Protein AF-I0KEJ0-F1 (afdb_monomer)

Foldseek 3Di:
DDDDDDDPDCPDDDDPPPPPDWLKDFQQDDPVSQVVSQVVLCVPLVKGKDKDQPDADPVRGGQKIKIWIADVVVRDTLDMDIGNQFGMWTDDSRDIDTDGDDDD

Nearest PDB structures (foldseek):
  1i1i-assembly1_P  TM=5.729E-01  e=3.639E+00  Rattus norvegicus
  2iay-assembly1_A  TM=4.997E-01  e=2.826E+00  Lactiplantibacillus plantarum
  4fxy-assembly2_Q  TM=4.838E-01  e=3.011E+00  Rattus norvegicus
  3hw2-assembly1_A  TM=3.149E-01  e=1.502E+00  Salmonella enterica subsp. enterica serovar Typhimurium str. LT2
  2o3e-assembly1_A  TM=4.723E-01  e=3.877E+00  Rattus norvegicus

Solvent-accessible surface area (backbone atoms only — not comparable to full-atom values): 6370 Å² total; per-residue (Å²): 136,88,80,84,84,82,77,82,80,78,82,74,71,83,81,78,74,69,80,76,71,78,50,68,48,46,24,77,53,47,76,65,52,50,55,51,48,34,52,47,39,32,72,73,53,74,34,48,49,51,78,47,76,79,40,58,49,98,84,60,28,36,29,22,38,36,38,38,31,35,38,77,94,73,79,40,76,70,46,72,53,72,41,75,48,36,29,37,36,41,53,56,82,83,51,77,48,77,42,61,58,73,88,126

Secondary structure (DSSP, 8-state):
----------------------EEEETT--HHHHHHHHHHHHHHHS-EEEEEEEEE-TT--EEEEEEEEEEGGGTEEEEEEEESSEEEEEE-SS-EEEEES---

Organism: NCBI:txid1166018

pLDDT: mean 83.43, std 18.11, range [39.88, 97.75]

Radius of gyration: 21.54 Å; Cα contacts (8 Å, |Δi|>4): 166; chains: 1; bounding box: 63×66×34 Å

Sequence (104 aa):
MKKGFFVPLLLGASLLCGFDQPIKIVRTSTDADIRAAEKKVIRRYKNKVVITVFNRNAQQEITTIKAQRYYPAENRIGGSCKSDNFGEMVIGAASFSIKDYGEN

Mean predicted aligned error: 9.96 Å

Structure (mmCIF, N/CA/C/O backbone):
data_AF-I0KEJ0-F1
#
_entry.id   AF-I0KEJ0-F1
#
loop_
_atom_site.group_PDB
_atom_site.id
_atom_site.type_symbol
_atom_site.label_atom_id
_atom_site.label_alt_id
_atom_site.label_comp_id
_atom_site.label_asym_id
_atom_site.label_entity_id
_atom_site.label_seq_id
_atom_site.pdbx_PDB_ins_code
_atom_site.Cartn_x
_atom_site.Cartn_y
_atom_site.Cartn_z
_atom_site.occupancy
_atom_site.B_iso_or_equiv
_atom_site.auth_seq_id
_atom_site.auth_comp_id
_atom_site.auth_asym_id
_atom_site.auth_atom_id
_atom_site.pdbx_PDB_model_num
ATOM 1 N N . MET A 1 1 ? 38.306 -56.387 -13.652 1.00 42.16 1 MET A N 1
ATOM 2 C CA . MET A 1 1 ? 38.543 -54.993 -13.209 1.00 42.16 1 MET A CA 1
ATOM 3 C C . MET A 1 1 ? 37.276 -54.189 -13.463 1.00 42.16 1 MET A C 1
ATOM 5 O O . MET A 1 1 ? 36.765 -54.216 -14.574 1.00 42.16 1 MET A O 1
ATOM 9 N N . LYS A 1 2 ? 36.721 -53.585 -12.406 1.00 44.06 2 LYS A N 1
ATOM 10 C CA . LYS A 1 2 ? 35.429 -52.881 -12.378 1.00 44.06 2 LYS A CA 1
ATOM 11 C C . LYS A 1 2 ? 35.559 -51.496 -13.027 1.00 44.06 2 LYS A C 1
ATOM 13 O O . LYS A 1 2 ? 36.457 -50.750 -12.654 1.00 44.06 2 LYS A O 1
ATOM 18 N N . LYS A 1 3 ? 34.643 -51.126 -13.925 1.00 49.88 3 LYS A N 1
ATOM 19 C CA . LYS A 1 3 ? 34.374 -49.723 -14.279 1.00 49.88 3 LYS A CA 1
ATOM 20 C C . LYS A 1 3 ? 32.910 -49.452 -13.955 1.00 49.88 3 LYS A C 1
ATOM 22 O O . LYS A 1 3 ? 32.021 -49.857 -14.694 1.00 49.88 3 LYS A O 1
ATOM 27 N N . GLY A 1 4 ? 32.683 -48.876 -12.776 1.00 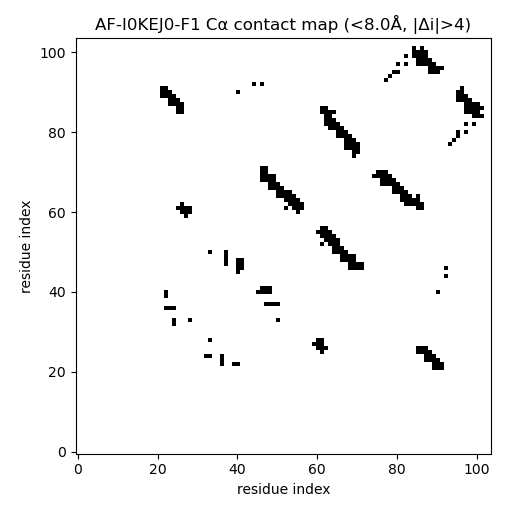47.81 4 GLY A N 1
ATOM 28 C CA . GLY A 1 4 ? 31.367 -48.425 -12.344 1.00 47.81 4 GLY A CA 1
ATOM 29 C C . GLY A 1 4 ? 30.965 -47.206 -13.163 1.00 47.81 4 GLY A C 1
ATOM 30 O O . GLY A 1 4 ? 31.695 -46.219 -13.197 1.00 47.81 4 GLY A O 1
ATOM 31 N N . PHE A 1 5 ? 29.826 -47.293 -13.838 1.00 50.03 5 PHE A N 1
ATOM 32 C CA . PHE A 1 5 ? 29.206 -46.159 -14.504 1.00 50.03 5 PHE A CA 1
ATOM 33 C C . PHE A 1 5 ? 28.240 -45.523 -13.500 1.00 50.03 5 PHE A C 1
ATOM 35 O O . PHE A 1 5 ? 27.135 -46.010 -13.279 1.00 50.03 5 PHE A O 1
ATOM 42 N N . PHE A 1 6 ? 28.720 -44.499 -12.798 1.00 54.81 6 PHE A N 1
ATOM 43 C CA . PHE A 1 6 ? 27.932 -43.706 -11.859 1.00 54.81 6 PHE A CA 1
ATOM 44 C C . PHE A 1 6 ? 27.149 -42.676 -12.685 1.00 54.81 6 PHE A C 1
ATOM 46 O O . PHE A 1 6 ? 27.728 -41.706 -13.167 1.00 54.81 6 PHE A O 1
ATOM 53 N N . VAL A 1 7 ? 25.854 -42.904 -12.911 1.00 54.56 7 VAL A N 1
ATOM 54 C CA . VAL A 1 7 ? 24.966 -41.888 -13.499 1.00 54.56 7 VAL A CA 1
ATOM 55 C C . VAL A 1 7 ? 24.481 -40.999 -12.354 1.00 54.56 7 VAL A C 1
ATOM 57 O O . VAL A 1 7 ? 23.781 -41.505 -11.474 1.00 54.56 7 VAL A O 1
ATOM 60 N N . PRO A 1 8 ? 24.833 -39.702 -12.303 1.00 56.00 8 PRO A N 1
ATOM 61 C CA . PRO A 1 8 ? 24.241 -38.816 -11.323 1.00 56.00 8 PRO A CA 1
ATOM 62 C C . PRO A 1 8 ? 22.778 -38.571 -11.699 1.00 56.00 8 PRO A C 1
ATOM 64 O O . PRO A 1 8 ? 22.441 -38.083 -12.776 1.00 56.00 8 PRO A O 1
ATOM 67 N N . LEU A 1 9 ? 21.926 -38.957 -10.759 1.00 49.78 9 LEU A N 1
ATOM 68 C CA . LEU A 1 9 ? 20.506 -38.681 -10.649 1.00 49.78 9 LEU A CA 1
ATOM 69 C C . LEU A 1 9 ? 20.260 -37.163 -10.778 1.00 49.78 9 LEU A C 1
ATOM 71 O O . LEU A 1 9 ? 20.390 -36.417 -9.809 1.00 49.78 9 LEU A O 1
ATOM 75 N N . LEU A 1 10 ? 19.920 -36.690 -11.978 1.00 52.19 10 LEU A N 1
ATOM 76 C CA . LEU A 1 10 ? 19.415 -35.333 -12.199 1.00 52.19 10 LEU A CA 1
ATOM 77 C C . LEU A 1 10 ? 17.977 -35.241 -11.660 1.00 52.19 10 LEU A C 1
ATOM 79 O O . LEU A 1 10 ? 17.009 -35.267 -12.416 1.00 52.19 10 LEU A O 1
ATOM 83 N N . LEU A 1 11 ? 17.831 -35.113 -10.337 1.00 52.19 11 LEU A N 1
ATOM 84 C CA . LEU A 1 11 ? 16.637 -34.522 -9.726 1.00 52.19 11 LEU A CA 1
ATOM 85 C C . LEU A 1 11 ? 16.699 -33.006 -9.969 1.00 52.19 11 LEU A C 1
ATOM 87 O O . LEU A 1 11 ? 17.099 -32.211 -9.119 1.00 52.19 11 LEU A O 1
ATOM 91 N N . GLY A 1 12 ? 16.387 -32.620 -11.205 1.00 52.69 12 GLY A N 1
ATOM 92 C CA . GLY A 1 12 ? 16.318 -31.234 -11.636 1.00 52.69 12 GLY A CA 1
ATOM 93 C C . GLY A 1 12 ? 15.137 -30.528 -10.982 1.00 52.69 12 GLY A C 1
ATOM 94 O O . GLY A 1 12 ? 13.997 -30.744 -11.373 1.00 52.69 12 GLY A O 1
ATOM 95 N N . ALA A 1 13 ? 15.460 -29.696 -9.993 1.00 53.56 13 ALA A N 1
ATOM 96 C CA . ALA A 1 13 ? 14.716 -28.529 -9.531 1.00 53.56 13 ALA A CA 1
ATOM 97 C C . ALA A 1 13 ? 13.195 -28.711 -9.403 1.00 53.56 13 ALA A C 1
ATOM 99 O O . ALA A 1 13 ? 12.411 -28.402 -10.299 1.00 53.56 13 ALA A O 1
ATOM 100 N N . SER A 1 14 ? 12.784 -29.110 -8.201 1.00 50.41 14 SER A N 1
ATOM 101 C CA . SER A 1 14 ? 11.464 -28.818 -7.655 1.00 50.41 14 SER A CA 1
ATOM 102 C C . SER A 1 14 ? 11.024 -27.396 -8.017 1.00 50.41 14 SER A C 1
ATOM 104 O O . SER A 1 14 ? 11.627 -26.423 -7.564 1.00 50.41 14 SER A O 1
ATOM 106 N N . LEU A 1 15 ? 9.979 -27.327 -8.840 1.00 50.38 15 LEU A N 1
ATOM 107 C CA . LEU A 1 15 ? 8.937 -26.305 -8.927 1.00 50.38 15 LEU A CA 1
ATOM 108 C C . LEU A 1 15 ? 8.932 -25.319 -7.742 1.00 50.38 15 LEU A C 1
ATOM 110 O O . LEU A 1 15 ? 8.082 -25.388 -6.858 1.00 50.38 15 LEU A O 1
ATOM 114 N N . LEU A 1 16 ? 9.820 -24.326 -7.763 1.00 52.09 16 LEU A N 1
ATOM 115 C CA . LEU A 1 16 ? 9.603 -23.061 -7.068 1.00 52.09 16 LEU A CA 1
ATOM 116 C C . LEU A 1 16 ? 8.633 -22.236 -7.919 1.00 52.09 16 LEU A C 1
ATOM 118 O O . LEU A 1 16 ? 8.942 -21.132 -8.362 1.00 52.09 16 LEU A O 1
ATOM 122 N N . CYS A 1 17 ? 7.436 -22.776 -8.157 1.00 47.91 17 CYS A N 1
ATOM 123 C CA . CYS A 1 17 ? 6.283 -21.944 -8.453 1.00 47.91 17 CYS A CA 1
ATOM 124 C C . CYS A 1 17 ? 5.975 -21.194 -7.159 1.00 47.91 17 CYS A C 1
ATOM 126 O O . CYS A 1 17 ? 5.129 -21.597 -6.364 1.00 47.91 17 CYS A O 1
ATOM 128 N N . GLY A 1 18 ? 6.741 -20.130 -6.910 1.00 47.06 18 GLY A N 1
ATOM 129 C CA . GLY A 1 18 ? 6.414 -19.148 -5.900 1.00 47.06 18 GLY A CA 1
ATOM 130 C C . GLY A 1 18 ? 5.036 -18.614 -6.246 1.00 47.06 18 GLY A C 1
ATOM 131 O O . GLY A 1 18 ? 4.891 -17.841 -7.190 1.00 47.06 18 GLY A O 1
ATOM 132 N N . PHE A 1 19 ? 4.021 -19.069 -5.513 1.00 52.84 19 PHE A N 1
ATOM 133 C CA . PHE A 1 19 ? 2.718 -18.425 -5.471 1.00 52.84 19 PHE A CA 1
ATOM 134 C C . PHE A 1 19 ? 2.948 -17.026 -4.915 1.00 52.84 19 PHE A C 1
ATOM 136 O O . PHE A 1 19 ? 2.951 -16.792 -3.707 1.00 52.84 19 PHE A O 1
ATOM 143 N N . ASP A 1 20 ? 3.264 -16.108 -5.815 1.00 64.00 20 ASP A N 1
ATOM 144 C CA . ASP A 1 20 ? 3.685 -14.770 -5.472 1.00 64.00 20 ASP A CA 1
ATOM 145 C C . ASP A 1 20 ? 2.421 -14.003 -5.061 1.00 64.00 20 ASP A C 1
ATOM 147 O O . ASP A 1 20 ? 1.669 -13.493 -5.895 1.00 64.00 20 ASP A O 1
ATOM 151 N N . GLN A 1 21 ? 2.131 -14.013 -3.758 1.00 73.00 21 GLN A N 1
ATOM 152 C CA . GLN A 1 21 ? 0.894 -13.478 -3.188 1.00 73.00 21 GLN A CA 1
ATOM 153 C C . GLN A 1 21 ? 0.692 -12.010 -3.584 1.00 73.00 21 GLN A C 1
ATOM 155 O O . GLN A 1 21 ? 1.668 -11.258 -3.638 1.00 73.00 21 GLN A O 1
ATOM 160 N N . PRO A 1 22 ? -0.543 -11.565 -3.863 1.00 83.62 22 PRO A N 1
ATOM 161 C CA . PRO A 1 22 ? -0.798 -10.176 -4.227 1.00 83.62 22 PRO A CA 1
ATOM 162 C C . PRO A 1 22 ? -0.321 -9.222 -3.124 1.00 83.62 22 PRO A C 1
ATOM 164 O O . PRO A 1 22 ? -0.526 -9.472 -1.936 1.00 83.62 22 PRO A O 1
ATOM 167 N N . ILE A 1 23 ? 0.300 -8.103 -3.511 1.00 93.62 23 ILE A N 1
ATOM 168 C CA . ILE A 1 23 ? 0.658 -7.052 -2.554 1.00 93.62 23 ILE A CA 1
ATOM 169 C C . ILE A 1 23 ? -0.635 -6.341 -2.160 1.00 93.62 23 ILE A C 1
ATOM 171 O O . ILE A 1 23 ? -1.242 -5.653 -2.982 1.00 93.62 23 ILE A O 1
ATOM 175 N N . LYS A 1 24 ? -1.055 -6.540 -0.913 1.00 95.12 24 LYS A N 1
ATOM 176 C CA . LYS A 1 24 ? -2.330 -6.065 -0.379 1.00 95.12 24 LYS A CA 1
ATOM 177 C C . LYS A 1 24 ? -2.105 -5.075 0.764 1.00 95.12 24 LYS A C 1
ATOM 179 O O . LYS A 1 24 ? -1.236 -5.294 1.605 1.00 95.12 24 LYS A O 1
ATOM 184 N N . ILE A 1 25 ? -2.908 -4.017 0.786 1.00 97.06 25 ILE A N 1
ATOM 185 C CA . ILE A 1 25 ? -3.107 -3.111 1.920 1.00 97.06 25 ILE A CA 1
ATOM 186 C C . ILE A 1 25 ? -4.550 -3.282 2.377 1.00 97.06 25 ILE A C 1
ATOM 188 O O . ILE A 1 25 ? -5.454 -3.305 1.547 1.00 97.06 25 ILE A O 1
ATOM 192 N N . VAL A 1 26 ? -4.769 -3.396 3.679 1.00 96.94 26 VAL A N 1
ATOM 193 C CA . VAL A 1 26 ? -6.106 -3.498 4.278 1.00 96.94 26 VAL A CA 1
ATOM 194 C C . VAL A 1 26 ? -6.325 -2.336 5.233 1.00 96.94 26 VAL A C 1
ATOM 196 O O . VAL A 1 26 ? -5.367 -1.679 5.638 1.00 96.94 26 VAL A O 1
ATOM 199 N N . ARG A 1 27 ? -7.573 -2.071 5.621 1.00 96.31 27 ARG A N 1
ATOM 200 C CA . ARG A 1 27 ? -7.909 -0.955 6.519 1.00 96.31 27 ARG A CA 1
ATOM 201 C C . ARG A 1 27 ? -7.098 -0.936 7.822 1.00 96.31 27 ARG A C 1
ATOM 203 O O . ARG A 1 27 ? -6.782 0.127 8.335 1.00 96.31 27 ARG A O 1
ATOM 210 N N . THR A 1 28 ? -6.710 -2.096 8.345 1.00 96.94 28 THR A N 1
ATOM 211 C CA . THR A 1 28 ? -5.925 -2.214 9.584 1.00 96.94 28 THR A CA 1
ATOM 212 C C . THR A 1 28 ? -4.415 -2.079 9.367 1.00 96.94 28 THR A C 1
ATOM 214 O O . THR A 1 28 ? -3.655 -2.145 10.330 1.00 96.94 28 THR A O 1
ATOM 217 N N . SER A 1 29 ? -3.952 -1.884 8.126 1.00 97.56 29 SER A N 1
ATOM 218 C CA . SER A 1 29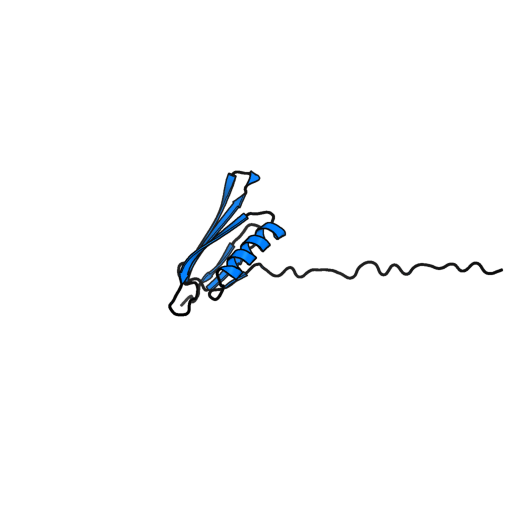 ? -2.530 -1.740 7.823 1.00 97.56 29 SER A CA 1
ATOM 219 C C . SER A 1 29 ? -1.931 -0.518 8.519 1.00 97.56 29 SER A C 1
ATOM 221 O O . SER A 1 29 ? -2.444 0.606 8.456 1.00 97.56 29 SER A O 1
ATOM 223 N N . THR A 1 30 ? -0.794 -0.740 9.160 1.00 97.56 30 THR A N 1
ATOM 224 C CA . THR A 1 30 ? 0.012 0.304 9.786 1.00 97.56 30 THR A CA 1
ATOM 225 C C . THR A 1 30 ? 0.857 1.034 8.743 1.00 97.56 30 THR A C 1
ATOM 227 O O . THR A 1 30 ? 1.049 0.571 7.616 1.00 97.56 30 THR A O 1
ATOM 230 N N . ASP A 1 31 ? 1.448 2.163 9.124 1.00 96.94 31 ASP A N 1
ATOM 231 C CA . ASP A 1 31 ? 2.384 2.880 8.250 1.00 96.94 31 ASP A CA 1
ATOM 232 C C . ASP A 1 31 ? 3.657 2.066 7.960 1.00 96.94 31 ASP A C 1
ATOM 234 O O . ASP A 1 31 ? 4.345 2.306 6.963 1.00 96.94 31 ASP A O 1
ATOM 238 N N . ALA A 1 32 ? 3.998 1.109 8.829 1.00 97.50 32 ALA A N 1
ATOM 239 C CA . ALA A 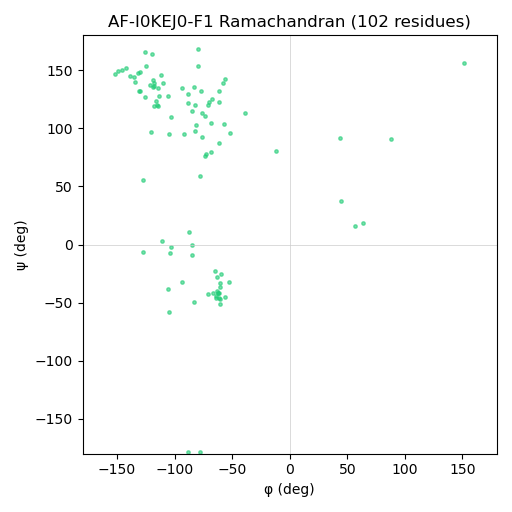1 32 ? 5.087 0.170 8.592 1.00 97.50 32 ALA A CA 1
ATOM 240 C C . ALA A 1 32 ? 4.711 -0.840 7.496 1.00 97.50 32 ALA A C 1
ATOM 242 O O . ALA A 1 32 ? 5.512 -1.073 6.587 1.00 97.50 32 ALA A O 1
ATOM 243 N N . ASP A 1 33 ? 3.482 -1.363 7.527 1.00 97.38 33 ASP A N 1
ATOM 244 C CA . ASP A 1 33 ? 2.958 -2.267 6.496 1.00 97.38 33 ASP A CA 1
ATOM 245 C C . ASP A 1 33 ? 2.900 -1.580 5.132 1.00 97.38 33 ASP A C 1
ATOM 247 O O . ASP A 1 33 ? 3.319 -2.153 4.125 1.00 97.38 33 ASP A O 1
ATOM 251 N N . ILE A 1 34 ? 2.462 -0.318 5.107 1.00 97.50 34 ILE A N 1
ATOM 252 C CA . ILE A 1 34 ? 2.419 0.500 3.891 1.00 97.50 34 ILE A CA 1
ATOM 253 C C . ILE A 1 34 ? 3.823 0.668 3.306 1.00 97.50 34 ILE A C 1
ATOM 255 O O . ILE A 1 34 ? 4.052 0.344 2.139 1.00 97.50 34 ILE A O 1
ATOM 259 N N . ARG A 1 35 ? 4.801 1.080 4.122 1.00 97.44 35 ARG A N 1
ATOM 260 C CA . ARG A 1 35 ? 6.202 1.211 3.684 1.00 97.44 35 ARG A CA 1
ATOM 261 C C . ARG A 1 35 ? 6.790 -0.117 3.207 1.00 97.44 35 ARG A C 1
ATOM 263 O O . ARG A 1 35 ? 7.588 -0.148 2.266 1.00 97.44 35 ARG A O 1
ATOM 270 N N . ALA A 1 36 ? 6.424 -1.227 3.844 1.00 96.31 36 ALA A N 1
ATOM 271 C CA . ALA A 1 36 ? 6.839 -2.555 3.410 1.00 96.31 36 ALA A CA 1
ATOM 272 C C . ALA A 1 36 ? 6.218 -2.924 2.052 1.00 96.31 36 ALA A C 1
ATOM 274 O O . ALA A 1 36 ? 6.919 -3.459 1.189 1.00 96.31 36 ALA A O 1
ATOM 275 N N . ALA A 1 37 ? 4.942 -2.605 1.831 1.00 95.44 37 ALA A N 1
ATOM 276 C CA . ALA A 1 37 ? 4.258 -2.833 0.564 1.00 95.44 37 ALA A CA 1
ATOM 277 C C . ALA A 1 37 ? 4.870 -2.012 -0.578 1.00 95.44 37 ALA A C 1
ATOM 279 O O . ALA A 1 37 ? 5.173 -2.581 -1.624 1.00 95.44 37 ALA A O 1
ATOM 280 N N . GLU A 1 38 ? 5.149 -0.722 -0.375 1.00 95.56 38 GLU A N 1
ATOM 281 C CA . GLU A 1 38 ? 5.825 0.124 -1.373 1.00 95.56 38 GLU A CA 1
ATOM 282 C C . GLU A 1 38 ? 7.184 -0.462 -1.788 1.00 95.56 38 GLU A C 1
ATOM 284 O O . GLU A 1 38 ? 7.492 -0.585 -2.978 1.00 95.56 38 GLU A O 1
ATOM 289 N N . LYS A 1 39 ? 7.986 -0.916 -0.813 1.00 94.94 39 LYS A N 1
ATOM 290 C CA . LYS A 1 39 ? 9.264 -1.597 -1.079 1.00 94.94 39 LYS A CA 1
ATOM 291 C C . LYS A 1 39 ? 9.068 -2.905 -1.848 1.00 94.94 39 LYS A C 1
ATOM 293 O O . LYS A 1 39 ? 9.841 -3.187 -2.766 1.00 94.94 39 LYS A O 1
ATOM 298 N N . LYS A 1 40 ? 8.055 -3.707 -1.495 1.00 94.00 40 LYS A N 1
ATOM 299 C CA . LYS A 1 40 ? 7.715 -4.944 -2.221 1.00 94.00 40 LYS A CA 1
ATOM 300 C C . LYS A 1 40 ? 7.328 -4.642 -3.669 1.00 94.00 40 LYS A C 1
ATOM 302 O O . LYS A 1 40 ? 7.806 -5.334 -4.562 1.00 94.00 40 LYS A O 1
ATOM 307 N N . VAL A 1 41 ? 6.552 -3.584 -3.915 1.00 92.44 41 VAL A N 1
ATOM 308 C CA . VAL A 1 41 ? 6.144 -3.160 -5.265 1.00 92.44 41 VAL A CA 1
ATOM 309 C C . VAL A 1 41 ? 7.358 -2.805 -6.121 1.00 92.44 41 VAL A C 1
ATOM 311 O O . VAL A 1 41 ? 7.477 -3.313 -7.234 1.00 92.44 41 VAL A O 1
ATOM 314 N N . ILE A 1 42 ? 8.300 -2.021 -5.589 1.00 91.12 42 ILE A N 1
ATOM 315 C CA . ILE A 1 42 ? 9.535 -1.668 -6.308 1.00 91.12 42 ILE A CA 1
ATOM 316 C C . ILE A 1 42 ? 10.351 -2.920 -6.634 1.00 91.12 42 ILE A C 1
ATOM 318 O O . ILE A 1 42 ? 10.813 -3.094 -7.761 1.00 91.12 42 ILE A O 1
ATOM 322 N N . ARG A 1 43 ? 10.521 -3.825 -5.664 1.00 91.06 43 ARG A N 1
ATOM 323 C CA . ARG A 1 43 ? 11.305 -5.053 -5.866 1.00 91.06 43 ARG A CA 1
ATOM 324 C C . ARG A 1 43 ? 10.679 -5.966 -6.916 1.00 91.06 43 ARG A C 1
ATOM 326 O O . ARG A 1 43 ? 11.415 -6.467 -7.770 1.00 91.06 43 ARG A O 1
ATOM 333 N N . ARG A 1 44 ? 9.357 -6.149 -6.850 1.00 89.69 44 ARG A N 1
ATOM 334 C CA . ARG A 1 44 ? 8.599 -7.108 -7.660 1.00 89.69 44 ARG A CA 1
ATOM 335 C C . ARG A 1 44 ? 8.251 -6.582 -9.047 1.00 89.69 44 ARG A C 1
ATOM 337 O O . ARG A 1 44 ? 8.501 -7.262 -10.031 1.00 89.69 44 ARG A O 1
ATOM 344 N N . TYR A 1 45 ? 7.706 -5.373 -9.134 1.00 88.12 45 TYR A N 1
ATOM 345 C CA . TYR A 1 45 ? 7.183 -4.814 -10.384 1.00 88.12 45 TYR A CA 1
ATOM 346 C C . TYR A 1 45 ? 8.107 -3.780 -11.028 1.00 88.12 45 TYR A C 1
ATOM 348 O O . TYR A 1 45 ? 7.759 -3.247 -12.074 1.00 88.12 45 TYR A O 1
ATOM 356 N N . LYS A 1 46 ? 9.251 -3.455 -10.402 1.00 86.75 46 LYS A N 1
ATOM 357 C CA . LYS A 1 46 ? 10.213 -2.429 -10.864 1.00 86.75 46 LYS A CA 1
ATOM 358 C C . LYS A 1 46 ? 9.609 -1.030 -11.046 1.00 86.75 46 LYS A C 1
ATOM 360 O O . LYS A 1 46 ? 10.233 -0.147 -11.620 1.00 86.75 46 LYS A O 1
ATOM 365 N N . ASN A 1 47 ? 8.429 -0.817 -10.471 1.00 86.00 47 ASN A N 1
ATOM 366 C CA . ASN A 1 47 ? 7.677 0.426 -10.512 1.00 86.00 47 ASN A CA 1
A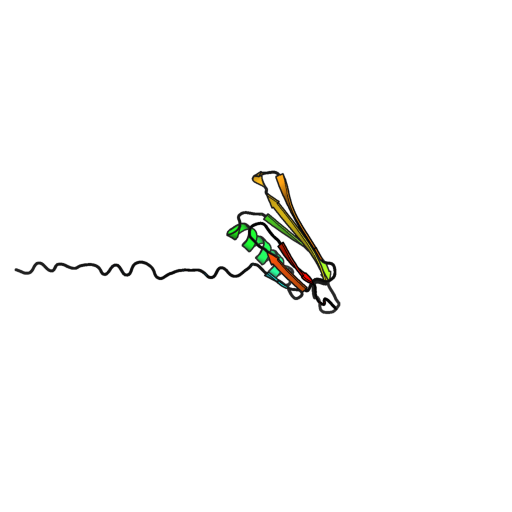TOM 367 C C . ASN A 1 47 ? 7.641 1.034 -9.114 1.00 86.00 47 ASN A C 1
ATOM 369 O O . ASN A 1 47 ? 7.561 0.308 -8.122 1.00 86.00 47 ASN A O 1
ATOM 373 N N . LYS A 1 48 ? 7.661 2.364 -9.019 1.00 91.44 48 LYS A N 1
ATOM 374 C CA . LYS A 1 48 ? 7.488 3.044 -7.735 1.00 91.44 48 LYS A CA 1
ATOM 375 C C . LYS A 1 48 ? 6.001 3.275 -7.505 1.00 91.44 48 LYS A C 1
ATOM 377 O O . LYS A 1 48 ? 5.318 3.814 -8.369 1.00 91.44 48 LYS A O 1
ATOM 382 N N . VAL A 1 49 ? 5.504 2.888 -6.340 1.00 93.94 49 VAL A N 1
ATOM 383 C CA . VAL A 1 49 ? 4.176 3.281 -5.867 1.00 93.94 49 VAL A CA 1
ATOM 384 C C . VAL A 1 49 ? 4.363 4.077 -4.587 1.00 93.94 49 VAL A C 1
ATOM 386 O O . VAL A 1 49 ? 5.197 3.712 -3.764 1.00 93.94 49 VAL A O 1
ATOM 389 N N . VAL A 1 50 ? 3.621 5.173 -4.469 1.00 95.31 50 VAL A N 1
ATOM 390 C CA . VAL A 1 50 ? 3.509 5.967 -3.244 1.00 95.31 50 VAL A CA 1
ATOM 391 C C . VAL A 1 50 ? 2.083 5.839 -2.745 1.00 95.31 50 VAL A C 1
ATOM 393 O O . VAL A 1 50 ? 1.143 6.063 -3.510 1.00 95.31 50 VAL A O 1
ATOM 396 N N . ILE A 1 51 ? 1.932 5.465 -1.483 1.00 97.06 51 ILE A N 1
ATOM 397 C CA . ILE A 1 51 ? 0.658 5.262 -0.808 1.00 97.06 51 ILE A CA 1
ATOM 398 C C . ILE A 1 51 ? 0.550 6.308 0.298 1.00 97.06 51 ILE A C 1
ATOM 400 O O . ILE A 1 51 ? 1.367 6.372 1.211 1.00 97.06 51 ILE A O 1
ATOM 404 N N . THR A 1 52 ? -0.481 7.136 0.217 1.00 97.62 52 THR A N 1
ATOM 405 C CA . THR A 1 52 ? -0.759 8.206 1.171 1.00 97.62 52 THR A CA 1
ATOM 406 C C . THR A 1 52 ? -2.053 7.895 1.902 1.00 97.62 52 THR A C 1
ATOM 408 O O . THR A 1 52 ? -3.113 7.802 1.283 1.00 97.62 52 THR A O 1
ATOM 411 N N . VAL A 1 53 ? -1.966 7.751 3.223 1.00 97.75 53 VAL A N 1
ATOM 412 C CA . VAL A 1 53 ? -3.129 7.689 4.115 1.00 97.75 53 VAL A CA 1
ATOM 413 C C . VAL A 1 53 ? -3.484 9.112 4.519 1.00 97.75 53 VAL A C 1
ATOM 415 O O . VAL A 1 53 ? -2.644 9.816 5.071 1.00 97.75 53 VAL A O 1
ATOM 418 N N . PHE A 1 54 ? -4.711 9.542 4.226 1.00 97.50 54 PHE A N 1
ATOM 419 C CA . PHE A 1 54 ? -5.192 10.874 4.609 1.00 97.50 54 PHE A CA 1
ATOM 420 C C . PHE A 1 54 ? -5.931 10.863 5.936 1.00 97.50 54 PHE A C 1
ATOM 422 O O . PHE A 1 54 ? -5.913 11.867 6.639 1.00 97.50 54 PHE A O 1
ATOM 429 N N . ASN A 1 55 ? -6.613 9.762 6.254 1.00 97.06 55 ASN A N 1
ATOM 430 C CA . ASN A 1 55 ? -7.439 9.691 7.447 1.00 97.06 55 ASN A CA 1
ATOM 431 C C . ASN A 1 55 ? -7.507 8.271 8.022 1.00 97.06 55 ASN A C 1
ATOM 433 O O . ASN A 1 55 ? -7.448 7.281 7.280 1.00 97.06 55 ASN A O 1
ATOM 437 N N . ARG A 1 56 ? -7.653 8.201 9.347 1.00 97.19 56 ARG A N 1
ATOM 438 C CA . ARG A 1 56 ? -7.913 6.986 10.123 1.00 97.19 56 ARG A CA 1
ATOM 439 C C . ARG A 1 56 ? -9.064 7.240 11.103 1.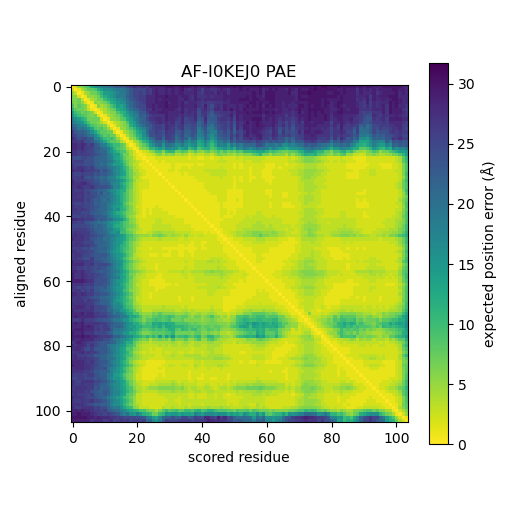00 97.19 56 ARG A C 1
ATOM 441 O O . ARG A 1 56 ? -9.225 8.358 11.582 1.00 97.19 56 ARG A O 1
ATOM 448 N N . ASN A 1 57 ? -9.863 6.219 11.404 1.00 95.00 57 ASN A N 1
ATOM 449 C CA . ASN A 1 57 ? -10.922 6.312 12.416 1.00 95.00 57 ASN A CA 1
ATOM 450 C C . ASN A 1 57 ? -10.360 6.224 13.855 1.00 95.00 57 ASN A C 1
ATOM 452 O O . ASN A 1 57 ? -9.151 6.099 14.069 1.00 95.00 57 ASN A O 1
ATOM 456 N N . ALA A 1 58 ? -11.244 6.265 14.858 1.00 95.69 58 ALA A N 1
ATOM 457 C CA . ALA A 1 58 ? -10.870 6.162 16.274 1.00 95.69 58 ALA A CA 1
ATOM 458 C C . ALA A 1 58 ? -10.145 4.844 16.619 1.00 95.69 58 ALA A C 1
ATOM 460 O O . ALA A 1 58 ? -9.338 4.806 17.544 1.00 95.69 58 ALA A O 1
ATOM 461 N N . GLN A 1 59 ? -10.384 3.782 15.846 1.00 96.12 59 GLN A N 1
ATOM 462 C CA . GLN A 1 59 ? -9.741 2.472 15.959 1.00 96.12 59 GLN A CA 1
ATOM 463 C C . GLN A 1 59 ? -8.433 2.377 15.151 1.00 96.12 59 GLN A C 1
ATOM 465 O O . GLN A 1 59 ? -7.878 1.291 15.011 1.00 96.12 59 GLN A O 1
ATOM 470 N N . GLN A 1 60 ? -7.922 3.503 14.635 1.00 96.00 60 GLN A N 1
ATOM 471 C CA . GLN A 1 60 ? -6.718 3.588 13.798 1.00 96.00 60 GLN A CA 1
ATOM 472 C C . GLN A 1 60 ? -6.823 2.857 12.449 1.00 96.00 60 GLN A C 1
ATOM 474 O O . GLN A 1 60 ? -5.811 2.620 11.783 1.00 96.00 60 GLN A O 1
ATOM 479 N N . GLU A 1 61 ? -8.032 2.549 11.987 1.00 96.75 61 GLU A N 1
ATOM 480 C CA . GLU A 1 61 ? -8.248 1.941 10.677 1.00 96.75 61 GLU A CA 1
ATOM 481 C C . GLU A 1 61 ? -8.260 3.019 9.596 1.00 96.75 61 GLU A C 1
ATOM 483 O O . GLU A 1 61 ? -8.880 4.068 9.761 1.00 96.75 61 GLU A O 1
ATOM 488 N N . ILE A 1 62 ? -7.574 2.765 8.487 1.00 97.25 62 ILE A N 1
ATOM 489 C CA . ILE A 1 62 ? -7.526 3.634 7.315 1.00 97.25 62 ILE A CA 1
ATOM 490 C C . ILE A 1 62 ? -8.937 3.781 6.751 1.00 97.25 62 ILE A C 1
ATOM 492 O O . ILE A 1 62 ? -9.544 2.793 6.349 1.00 97.25 62 ILE A O 1
ATOM 496 N N . THR A 1 63 ? -9.416 5.018 6.657 1.00 96.31 63 THR A N 1
ATOM 497 C CA . THR A 1 63 ? -10.694 5.347 6.012 1.00 96.31 63 THR A CA 1
ATOM 498 C C . THR A 1 63 ? -10.472 6.003 4.659 1.00 96.31 63 THR A C 1
ATOM 500 O O . THR A 1 63 ? -11.158 5.690 3.695 1.00 96.31 63 THR A O 1
ATOM 503 N N . THR A 1 64 ? -9.457 6.861 4.538 1.00 97.19 64 THR A N 1
ATOM 504 C CA . THR A 1 64 ? -9.163 7.576 3.292 1.00 97.19 64 THR A CA 1
ATOM 505 C C . THR A 1 64 ? -7.722 7.348 2.862 1.00 97.19 64 THR A C 1
ATOM 507 O O . THR A 1 64 ? -6.782 7.616 3.615 1.00 97.19 64 THR A O 1
ATOM 510 N N . ILE A 1 65 ? -7.538 6.903 1.620 1.00 97.62 65 ILE A N 1
ATOM 511 C CA . ILE A 1 65 ? -6.232 6.553 1.059 1.00 97.62 65 ILE A CA 1
ATOM 512 C C . ILE A 1 65 ? -6.130 6.964 -0.410 1.00 97.62 65 ILE A C 1
ATOM 514 O O . ILE A 1 65 ? -7.123 6.995 -1.136 1.00 97.62 65 ILE A O 1
ATOM 518 N N . LYS A 1 66 ? -4.914 7.240 -0.876 1.00 97.25 66 LYS A N 1
ATOM 519 C CA . LYS A 1 66 ? -4.575 7.341 -2.300 1.00 97.25 66 LYS A CA 1
ATOM 520 C C . LYS A 1 66 ? -3.295 6.580 -2.571 1.00 97.25 66 LYS A C 1
ATOM 522 O O . LYS A 1 66 ? -2.349 6.673 -1.798 1.00 97.25 66 LYS A O 1
ATOM 527 N N . ALA A 1 67 ? -3.245 5.886 -3.695 1.00 96.81 67 ALA A N 1
ATOM 528 C CA . ALA A 1 67 ? -2.010 5.344 -4.232 1.00 96.81 67 ALA A CA 1
ATOM 529 C C . ALA A 1 67 ? -1.733 5.955 -5.604 1.00 96.81 67 ALA A C 1
ATOM 531 O O . ALA A 1 67 ? -2.645 6.190 -6.400 1.00 96.81 67 ALA A O 1
ATOM 532 N N . GLN A 1 68 ? -0.464 6.232 -5.877 1.00 95.19 68 GLN A N 1
ATOM 533 C CA . GLN A 1 68 ? 0.002 6.759 -7.154 1.00 95.19 68 GLN A CA 1
ATOM 534 C C . GLN A 1 68 ? 1.183 5.930 -7.637 1.00 95.19 68 GLN A C 1
ATOM 536 O O . GLN A 1 68 ? 2.122 5.668 -6.885 1.00 95.19 68 GLN A O 1
ATOM 541 N N . ARG A 1 69 ? 1.138 5.520 -8.903 1.00 92.94 69 ARG A N 1
ATOM 542 C CA . ARG A 1 69 ? 2.242 4.840 -9.574 1.00 92.94 69 ARG A CA 1
ATOM 543 C C . ARG A 1 69 ? 3.097 5.861 -10.299 1.00 92.94 69 ARG A C 1
ATOM 545 O O . ARG A 1 69 ? 2.579 6.697 -11.032 1.00 92.94 69 ARG A O 1
ATOM 552 N N . TYR A 1 70 ? 4.402 5.733 -10.149 1.00 89.75 70 TYR A N 1
ATOM 553 C CA . TYR A 1 70 ? 5.400 6.519 -10.849 1.00 89.75 70 TYR A CA 1
ATOM 554 C C . TYR A 1 70 ? 6.256 5.584 -11.691 1.00 89.75 70 TYR A C 1
ATOM 556 O O . TYR A 1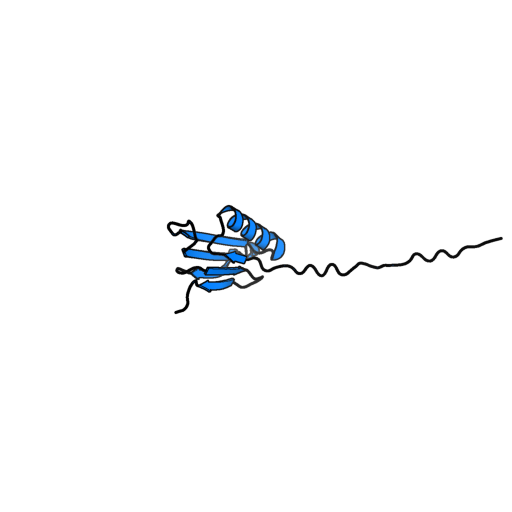 70 ? 6.697 4.534 -11.210 1.00 89.75 70 TYR A O 1
ATOM 564 N N . TYR A 1 71 ? 6.509 6.001 -12.927 1.00 83.12 71 TYR A N 1
ATOM 565 C CA . TYR A 1 71 ? 7.504 5.404 -13.807 1.00 83.12 71 TYR A CA 1
ATOM 566 C C . TYR A 1 71 ? 8.708 6.348 -13.843 1.00 83.12 71 TYR A C 1
ATOM 568 O O . TYR A 1 71 ? 8.690 7.318 -14.602 1.00 83.12 71 TYR A O 1
ATOM 576 N N . PRO A 1 72 ? 9.739 6.124 -13.003 1.00 74.81 72 PRO A N 1
ATOM 577 C CA . PRO A 1 72 ? 10.849 7.065 -12.862 1.00 74.81 72 PRO A CA 1
ATOM 578 C C . PRO A 1 72 ? 11.605 7.284 -14.174 1.00 74.81 72 PRO A C 1
ATOM 580 O O . PRO A 1 72 ? 12.045 8.394 -14.437 1.00 74.81 72 PRO A O 1
ATOM 583 N N . ALA A 1 73 ? 11.698 6.244 -15.012 1.00 79.12 73 ALA A N 1
ATOM 584 C CA . ALA A 1 73 ? 12.358 6.299 -16.317 1.00 79.12 73 ALA A CA 1
ATOM 585 C C . ALA A 1 73 ? 11.688 7.274 -17.300 1.00 79.12 73 ALA A C 1
ATOM 587 O O . ALA A 1 73 ? 12.349 7.820 -18.172 1.00 79.12 73 ALA A O 1
ATOM 588 N N . GLU A 1 74 ? 10.384 7.500 -17.147 1.00 79.31 74 GLU A N 1
ATOM 589 C CA . GLU A 1 74 ? 9.579 8.324 -18.054 1.00 79.31 74 GLU A CA 1
ATOM 590 C C . GLU A 1 74 ? 9.118 9.632 -17.391 1.00 79.31 74 GLU A C 1
ATOM 592 O O . GLU A 1 74 ? 8.341 10.380 -17.975 1.00 79.31 74 GLU A O 1
ATOM 597 N N . ASN A 1 75 ? 9.545 9.883 -16.146 1.00 80.75 75 ASN A N 1
ATOM 598 C CA . ASN A 1 75 ? 9.115 11.006 -15.308 1.00 80.75 75 ASN A CA 1
ATOM 599 C C . ASN A 1 75 ? 7.588 11.246 -15.319 1.00 80.75 75 ASN A C 1
A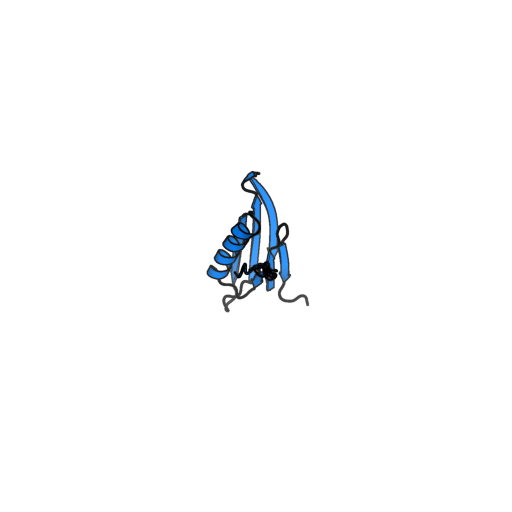TOM 601 O O . ASN A 1 75 ? 7.117 12.383 -15.312 1.00 80.75 75 ASN A O 1
ATOM 605 N N . ARG A 1 76 ? 6.798 10.166 -15.355 1.00 83.50 76 ARG A N 1
ATOM 606 C CA . ARG A 1 76 ? 5.335 10.239 -15.480 1.00 83.50 76 ARG A CA 1
ATOM 607 C C . ARG A 1 76 ? 4.610 9.501 -14.365 1.00 83.50 76 ARG A C 1
ATOM 609 O O . ARG A 1 76 ? 5.102 8.511 -13.811 1.00 83.50 76 ARG A O 1
ATOM 616 N N . ILE A 1 77 ? 3.392 9.962 -14.087 1.00 83.81 77 ILE A N 1
ATOM 617 C CA . ILE A 1 77 ? 2.431 9.250 -13.246 1.00 83.81 77 ILE A CA 1
ATOM 618 C C . ILE A 1 77 ? 1.735 8.204 -14.117 1.00 83.81 77 ILE A C 1
ATOM 620 O O . ILE A 1 77 ? 1.105 8.526 -15.118 1.00 83.81 77 ILE A O 1
ATOM 624 N N . GLY A 1 78 ? 1.879 6.941 -13.730 1.00 78.75 78 GLY A N 1
ATOM 625 C CA . GLY A 1 78 ? 1.373 5.779 -14.455 1.00 78.75 78 GLY A CA 1
ATOM 626 C C . GLY A 1 78 ? -0.078 5.411 -14.170 1.00 78.75 78 GLY A C 1
ATOM 627 O O . GLY A 1 78 ? -0.618 4.517 -14.810 1.00 78.75 78 GLY A O 1
ATOM 628 N N . GLY A 1 79 ? -0.675 6.047 -13.168 1.00 86.75 79 GLY A N 1
ATOM 629 C CA . GLY A 1 79 ? -2.024 5.773 -12.697 1.00 86.75 79 GLY A CA 1
ATOM 630 C C . GLY A 1 79 ? -2.158 6.103 -11.217 1.00 86.75 79 GLY A C 1
ATOM 631 O O . GLY A 1 79 ? -1.173 6.121 -10.473 1.00 86.75 79 GLY A O 1
ATOM 632 N N . SER A 1 80 ? -3.383 6.364 -10.780 1.00 92.50 80 SER A N 1
ATOM 633 C CA . SER A 1 80 ? -3.691 6.588 -9.372 1.00 92.50 80 SER A CA 1
ATOM 634 C C . SER A 1 80 ? -5.061 6.049 -9.019 1.00 92.50 80 SER A C 1
ATOM 636 O O . SER A 1 80 ? -5.963 6.083 -9.849 1.00 92.50 80 SER A O 1
ATOM 638 N N . CYS A 1 81 ? -5.224 5.634 -7.772 1.00 93.00 81 CYS A N 1
ATOM 639 C CA . CYS A 1 81 ? -6.511 5.292 -7.186 1.00 93.00 81 CYS A CA 1
ATOM 640 C C . CYS A 1 81 ? -6.664 6.020 -5.850 1.00 93.00 81 CYS A C 1
ATOM 642 O O . CYS A 1 81 ? -5.677 6.284 -5.159 1.00 93.00 81 CYS A O 1
ATOM 644 N N . LYS A 1 82 ? -7.899 6.359 -5.493 1.00 95.75 82 LYS A N 1
ATOM 645 C CA . LYS A 1 82 ? -8.257 6.974 -4.216 1.00 95.75 82 LYS A CA 1
ATOM 646 C C . LYS A 1 82 ? -9.542 6.320 -3.726 1.00 95.75 82 LYS A C 1
ATOM 648 O O . LYS A 1 82 ? -10.399 6.019 -4.545 1.00 95.75 82 LYS A O 1
ATOM 653 N N . SER A 1 83 ? -9.651 6.155 -2.417 1.00 96.12 83 SER A N 1
ATOM 654 C CA . SER A 1 83 ? -10.899 5.826 -1.737 1.00 96.12 83 SER A CA 1
ATOM 655 C C . SER A 1 83 ? -11.038 6.692 -0.492 1.00 96.12 83 SER A C 1
ATOM 657 O O . SER A 1 83 ? -10.042 6.991 0.172 1.00 96.12 83 SER A O 1
ATOM 659 N N . ASP A 1 84 ? -12.266 7.087 -0.187 1.00 94.81 84 ASP A N 1
ATOM 660 C CA . ASP A 1 84 ? -12.702 7.741 1.047 1.00 94.81 84 ASP A CA 1
ATOM 661 C C . ASP A 1 84 ? -13.461 6.806 2.003 1.00 94.81 84 ASP A C 1
ATOM 663 O O . ASP A 1 84 ? -13.667 7.183 3.157 1.00 94.81 84 ASP A O 1
ATOM 667 N N . ASN A 1 85 ? -13.768 5.579 1.569 1.00 94.19 85 ASN A N 1
ATOM 668 C CA . ASN A 1 85 ? -14.357 4.518 2.380 1.00 94.19 85 ASN A CA 1
ATOM 669 C C . ASN A 1 85 ? -13.534 3.219 2.287 1.00 94.19 85 ASN A C 1
ATOM 671 O O . ASN A 1 85 ? -14.005 2.162 1.880 1.00 94.19 85 ASN A O 1
ATOM 675 N N . PHE A 1 86 ? -12.246 3.306 2.606 1.00 96.44 86 PHE A N 1
ATOM 676 C CA . PHE A 1 86 ? -11.275 2.266 2.286 1.00 96.44 86 PHE A CA 1
ATOM 677 C C . PHE A 1 86 ? -11.489 0.955 3.061 1.00 96.44 86 PHE A C 1
ATOM 679 O O . PHE A 1 86 ? -11.448 0.927 4.289 1.00 96.44 86 PHE A O 1
ATOM 686 N N . GLY A 1 87 ? -11.618 -0.159 2.335 1.00 95.44 87 GLY A N 1
ATOM 687 C CA . GLY A 1 87 ? -11.573 -1.508 2.906 1.00 95.44 87 GLY A CA 1
ATOM 688 C C . GLY A 1 87 ? -10.250 -2.214 2.617 1.00 95.44 87 GLY A C 1
ATOM 689 O O . GLY A 1 87 ? -9.530 -2.640 3.525 1.00 95.44 87 GLY A O 1
ATOM 690 N N . GLU A 1 88 ? -9.930 -2.342 1.334 1.00 96.06 88 GLU A N 1
ATOM 691 C CA . GLU A 1 88 ? -8.782 -3.088 0.835 1.00 96.06 88 GLU A CA 1
ATOM 692 C C . GLU A 1 88 ? -8.276 -2.513 -0.490 1.00 96.06 88 GLU A C 1
ATOM 694 O O . GLU A 1 88 ? -9.045 -2.056 -1.329 1.00 96.06 88 GLU A O 1
ATOM 699 N N . MET A 1 89 ? -6.966 -2.588 -0.711 1.00 96.56 89 MET A N 1
ATOM 700 C CA . MET A 1 89 ? -6.338 -2.337 -2.001 1.00 96.56 89 MET A CA 1
ATOM 701 C C . MET A 1 89 ? -5.394 -3.477 -2.357 1.00 96.56 89 MET A C 1
ATOM 703 O O . MET A 1 89 ? -4.516 -3.846 -1.576 1.00 96.56 89 MET A O 1
ATOM 707 N N . VAL A 1 90 ? -5.521 -3.971 -3.582 1.00 95.56 90 VAL A N 1
ATOM 708 C CA . VAL A 1 90 ? -4.577 -4.890 -4.213 1.00 95.56 90 VAL A CA 1
ATOM 709 C C . VAL A 1 90 ? -3.765 -4.133 -5.257 1.00 95.56 90 VAL A C 1
ATOM 711 O O . VAL A 1 90 ? -4.309 -3.468 -6.141 1.00 95.56 90 VAL A O 1
ATOM 714 N N . ILE A 1 91 ? -2.441 -4.246 -5.162 1.00 93.88 91 ILE A N 1
ATOM 715 C CA . ILE A 1 91 ? -1.496 -3.588 -6.061 1.00 93.88 91 ILE A CA 1
ATOM 716 C C . ILE A 1 91 ? -0.961 -4.617 -7.060 1.00 93.88 91 ILE A C 1
ATOM 718 O O . ILE A 1 91 ? -0.188 -5.517 -6.711 1.00 93.88 91 ILE A O 1
ATOM 722 N N . GLY A 1 92 ? -1.369 -4.466 -8.319 1.00 90.56 92 GLY A N 1
ATOM 723 C CA . GLY A 1 92 ? -0.890 -5.266 -9.443 1.00 90.56 92 GLY A CA 1
ATOM 724 C C . GLY A 1 92 ? 0.366 -4.684 -10.096 1.00 90.56 92 GLY A C 1
ATOM 725 O O . GLY A 1 92 ? 0.887 -3.640 -9.691 1.00 90.56 92 GLY A O 1
ATOM 726 N N . ALA A 1 93 ? 0.842 -5.341 -11.156 1.00 87.38 93 ALA A N 1
ATOM 727 C CA . ALA A 1 93 ? 2.006 -4.880 -11.915 1.00 87.38 93 ALA A CA 1
ATOM 728 C C . ALA A 1 93 ? 1.771 -3.515 -12.586 1.00 87.38 93 ALA A C 1
ATOM 730 O O . ALA A 1 93 ? 2.652 -2.654 -12.541 1.00 87.38 93 ALA A O 1
ATOM 731 N N . ALA A 1 94 ? 0.567 -3.303 -13.127 1.00 85.62 94 ALA A N 1
ATOM 732 C CA . ALA A 1 94 ? 0.173 -2.085 -13.841 1.00 85.62 94 ALA A CA 1
ATOM 733 C C . ALA A 1 94 ? -1.132 -1.449 -13.324 1.00 85.62 94 ALA A C 1
ATOM 735 O O . ALA A 1 94 ? -1.473 -0.346 -13.734 1.00 85.62 94 ALA A O 1
ATOM 736 N N . SER A 1 95 ? -1.845 -2.102 -12.404 1.00 89.50 95 SER A N 1
ATOM 737 C CA . SER A 1 95 ? -3.156 -1.660 -11.922 1.00 89.50 95 SER A CA 1
ATOM 738 C C . SER A 1 95 ? -3.210 -1.526 -10.400 1.00 89.50 95 SER A C 1
ATOM 740 O O . SER A 1 95 ? -2.331 -2.006 -9.672 1.00 89.50 95 SER A O 1
ATOM 742 N N . PHE A 1 96 ? -4.262 -0.857 -9.940 1.00 92.88 96 PHE A N 1
ATOM 743 C CA . PHE A 1 96 ? -4.732 -0.877 -8.563 1.00 92.88 96 PHE A CA 1
ATOM 744 C C . PHE A 1 96 ? -6.171 -1.386 -8.572 1.00 92.88 96 PHE A C 1
ATOM 746 O O . PHE A 1 96 ? -6.953 -0.970 -9.423 1.00 92.88 96 PHE A O 1
ATOM 753 N N . SER A 1 97 ? -6.513 -2.265 -7.637 1.00 94.00 97 SER A N 1
ATOM 754 C CA . SER A 1 97 ? -7.895 -2.654 -7.361 1.00 94.00 97 SER A CA 1
ATOM 755 C C . SER A 1 97 ? -8.213 -2.208 -5.949 1.00 94.00 97 SER A C 1
ATOM 757 O O . SER A 1 97 ? -7.490 -2.594 -5.033 1.00 94.00 97 SER A O 1
ATOM 759 N N . ILE A 1 98 ? -9.258 -1.407 -5.769 1.00 94.50 98 ILE A N 1
ATOM 760 C CA . ILE A 1 98 ? -9.750 -1.023 -4.447 1.00 94.50 98 ILE A CA 1
ATOM 761 C C . ILE A 1 98 ? -11.094 -1.706 -4.222 1.00 94.50 98 ILE A C 1
ATOM 763 O O . ILE A 1 98 ? -11.906 -1.796 -5.139 1.00 94.50 98 ILE A O 1
ATOM 767 N N . LYS A 1 99 ? -11.296 -2.202 -3.005 1.00 95.00 99 LYS A N 1
ATOM 768 C CA . LYS A 1 99 ? -12.590 -2.612 -2.483 1.00 95.00 99 LYS A CA 1
ATOM 769 C C . LYS A 1 99 ? -12.910 -1.737 -1.279 1.00 95.00 99 LYS A C 1
ATOM 771 O O . LYS A 1 99 ? -12.175 -1.759 -0.288 1.00 95.00 99 LYS A O 1
ATOM 776 N N . ASP A 1 100 ? -14.003 -1.000 -1.370 1.00 93.62 100 ASP A N 1
ATOM 777 C CA . ASP A 1 100 ? -14.448 -0.123 -0.296 1.00 93.62 100 ASP A CA 1
ATOM 778 C C . ASP A 1 100 ? -15.163 -0.916 0.803 1.00 93.62 100 ASP A C 1
ATOM 780 O O . ASP A 1 100 ? -15.664 -2.029 0.601 1.00 93.62 100 ASP A O 1
ATOM 784 N N . TYR A 1 101 ? -15.126 -0.377 2.016 1.00 84.75 101 TYR A N 1
ATOM 785 C CA . TYR A 1 101 ? -15.743 -0.982 3.180 1.00 84.75 101 TYR A CA 1
ATOM 786 C C . TYR A 1 101 ? -17.235 -0.646 3.216 1.00 84.75 101 TYR A C 1
ATOM 788 O O . TYR A 1 101 ? -17.642 0.404 3.697 1.00 84.75 101 TYR A O 1
ATOM 796 N N . GLY A 1 102 ? -18.056 -1.576 2.735 1.00 64.38 102 GLY A N 1
ATOM 797 C CA . GLY A 1 102 ? -19.503 -1.402 2.670 1.00 64.38 102 GLY A CA 1
ATOM 798 C C . GLY A 1 102 ? -19.921 -0.725 1.371 1.00 64.38 102 GLY A C 1
ATOM 799 O O . GLY A 1 102 ? -20.022 0.494 1.298 1.00 64.38 102 GLY A O 1
ATOM 800 N N . GLU A 1 103 ? -20.203 -1.540 0.357 1.00 49.03 103 GLU A N 1
ATOM 801 C CA . GLU A 1 103 ? -21.364 -1.262 -0.483 1.00 49.03 103 GLU A CA 1
ATOM 802 C C . GLU A 1 103 ? -22.573 -1.696 0.350 1.00 49.03 103 GLU A C 1
ATOM 804 O O . GLU A 1 103 ? -22.698 -2.877 0.681 1.00 49.03 103 GLU A O 1
ATOM 809 N N . ASN A 1 104 ? -23.401 -0.741 0.756 1.00 39.88 104 ASN A N 1
ATOM 810 C CA . ASN A 1 104 ? -24.816 -1.005 0.990 1.00 39.88 104 ASN A CA 1
ATOM 811 C C . ASN A 1 104 ? -25.575 -0.334 -0.146 1.00 39.88 104 ASN A C 1
ATOM 813 O O . ASN A 1 104 ? -25.289 0.862 -0.383 1.00 39.88 104 ASN A O 1
#

=== Feature glossary ===
Annotated list of the representations used here:

Nearest PDB structures. The Foldseek neighbor list gives the closest experimentally determined structures in the PDB, ranked by structural alignment. TM-score near 1 means near-identical fold; near 0.3 means only rough topology match. This is how one finds what a novel AlphaFold prediction most resembles in the solved-structure universe.

Foldseek 3Di. Foldseek's 3Di representation compresses backbone geometry into a per-residue letter drawn from a learned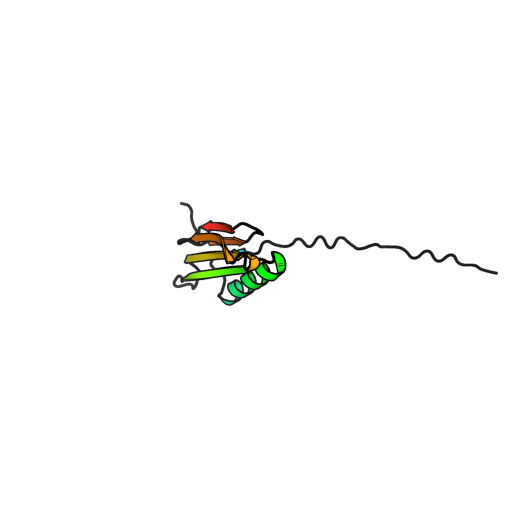 twenty-state alphabet. It captures the tertiary interaction pattern around each residue — which residues are packed against it in space, regardless of where they are in sequence.

Radius of gyration, Cα contacts, bounding box. Radius of gyration (Rg) is the root-mean-square distance of Cα atoms from their centroid — a single number for overall size and compactness. A globular domain of N residues has Rg ≈ 2.2·N^0.38 Å; an extended or disordered chain has a much larger Rg. The Cα contact count is the number of residue pairs whose Cα atoms are within 8 Å and are more than four positions apart in sequence — a standard proxy for tertiary packing density. The bounding box is the smallest axis-aligned box enclosing all Cα atoms.

InterPro / GO / CATH / organism. The annotation block draws on four external resources. InterPro: which protein families and domains the sequence belongs to. GO: standardized terms for what the protein does, what process it participates in, and where in the cell it acts. CATH: which structural fold it has in the CATH hierarchy. Organism: the species of origin.

mmCIF coordinates. The mmCIF block holds the 3D Cartesian coordinates of each backbone atom (N, Cα, C, O) in ångströms. mmCIF is the PDB's canonical archive format — a tagged-loop text representation of the atomic model.

pLDDT. pLDDT is the predicted lDDT-Cα score: AlphaFold's confidence that the local environment of each residue (all inter-atomic distances within 15 Å) is correctly placed. It is a per-residue number between 0 and 100, with higher meaning more reliable.

Backbone torsions (φ/ψ). φ (phi) and ψ (psi) are the two rotatable backbone dihedrals per residue: φ is the C(i-1)–N–Cα–C torsion, ψ is the N–Cα–C–N(i+1) torsion, both in degrees on (−180°, 180°]. α-helical residues cluster near (−60°, −45°); β-strand residues near (−120°, +130°). A Ramachandran plot is simply a scatter of (φ, ψ) for every residue.

B-factor. For experimental (PDB) structures, the B-factor (temperature factor) quantifies the positional spread of each atom in the crystal — a combination of thermal vibration and static disorder — in units of Å². High B-factors mark flexible loops or poorly resolved regions; low B-factors mark the rigid, well-ordered core.

Secondary structure (3-state, P-SEA). SS3 is a coarse helix/strand/coil call (letters a/b/c) made by the P-SEA algorithm from inter-Cα distances and dihedrals. It is less detailed than DSSP but needs only Cα positions.

Predicted aligned error. Predicted aligned error is AlphaFold's pairwise confidence. Unlike pLDDT (per-residue), PAE is per-residue-pair and captu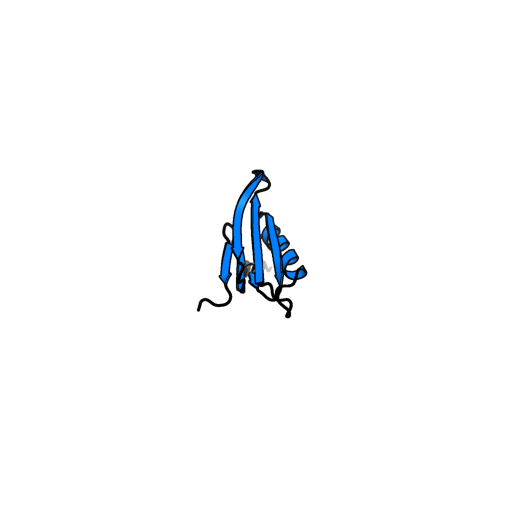res whether two parts of the structure are correctly placed relative to each other. Units are ångströms of expected positional error.

Solvent-accessible surface area. Solvent-accessible surface area (SASA) is the area in Å² traced out by the centre of a 1.4 Å probe sphere (a water molecule) rolled over the protein's van der Waals surface (Shrake–Rupley / Lee–Richards construction). Buried residues have near-zero SASA; fully exposed residues can exceed 200 Å². The total SASA scales roughly with the number of surface residues.

Secondary structure (8-state, DSSP). The SS8 string is DSSP's per-residue secondary-structure call. α-helix (H) means an i→i+4 H-bond ladder; β-strand (E) means the residue participates in a β-sheet; 3₁₀ (G) and π (I) are tighter and wider helices; T/S are turns/bends; '-' is loop.

Rendered structure images. Structure images are PyMOL renders from six orthogonal camera directions. Cartoon representation draws helices as coils and strands as arrows; sticks shows the backbone as bonds; surface shows the solvent-excluded envelope. Rainbow coloring maps sequence position to hue (blue→red, N→C); chain coloring assigns a distinct color per polypeptide.

Sequence. The amino-acid sequence is the protein's primary structure: the linear order of residues from the N-terminus to the C-terminus, written in one-letter code. Everything else here — the 3D coordinates, the secondary structure, the domain annotations — is ultimately a consequence of this string.

Contact-map, Ramachandran, and PAE plots. Three diagnostic plots accompany the record. The Cα contact map visualizes the tertiary structure as a 2D adjacency matrix (8 Å cutoff, sequence-local contacts suppressed). The Ramachandran plot shows the distribution of backbone (φ, ψ) torsions, with points in the α and β basins reflecting secondary structure content. The PAE plot shows AlphaFold's inter-residue confidence as a color matrix.